Protein AF-Q0RUC2-F1 (afdb_monomer)

Sequence (113 aa):
MIDQMRLGEPERSRESLEELPFKFRYRYYCQVSTCSGHRHSIIDWEIGQAYRSWRARYGDEQVLGKIRQKWFKELASPKRDTYFMIGNAHQFPNSFMVLGVVWPPARPQLSLF

Nearest PDB structures (foldseek):
  9c57-assembly1_K  TM=2.953E-01  e=8.331E+00  Homo sapiens
  8glv-assembly1_JG  TM=2.235E-01  e=8.874E+00  Chlamydomonas reinhardtii

pLDDT: mean 88.62, std 13.95, range [44.25, 98.5]

Foldseek 3Di:
DDPPVDPPDDDDPDDDDDDQPDWDWDWDFDPDPPTPIDIATAPACVLSVQLVVVCVVPNPVCSVVVSCCPVPCPLVPPQWPKDFDKADDPVGRPHIHGHDMDTHGDDDPDDPD

Solvent-accessible surface area (backbone atoms only — not comparable to full-atom values): 7189 Å² total; per-residue (Å²): 132,84,65,82,90,62,83,84,71,77,94,65,85,75,74,78,78,80,78,73,96,69,85,54,64,54,73,51,71,66,94,53,91,85,56,90,57,48,78,30,42,53,71,38,62,64,63,59,52,45,47,59,57,37,27,78,73,59,34,79,89,41,26,63,57,52,50,45,44,46,64,47,59,52,45,60,20,92,67,25,53,57,44,73,42,72,44,58,43,91,95,38,72,90,47,62,29,31,58,44,74,46,55,50,71,50,66,81,79,73,73,95,114

Secondary structure (DSSP, 8-state):
---GGGSS------PPPPPPS---EEEE--S-TT---EEEEB--HHHHHHHHHHHHHH-HHHHHHHHHIIIIIITT-TTB--EEEEEEETTEEEEEEEEEEE-PBPPP-----

Mean predicted aligned error: 7.85 Å

Radius of gyration: 18.7 Å; Cα contacts (8 Å, |Δi|>4): 118; chains: 1; bounding box: 40×44×53 Å

Structure (mmCIF, N/CA/C/O backbone):
data_AF-Q0RUC2-F1
#
_entry.id   AF-Q0RUC2-F1
#
loop_
_atom_site.group_PDB
_atom_site.id
_atom_site.type_symbol
_atom_site.label_atom_id
_atom_site.label_alt_id
_atom_site.label_comp_id
_atom_site.label_asym_id
_atom_site.label_entity_id
_atom_site.label_seq_id
_atom_site.pdbx_PDB_ins_code
_atom_site.Cartn_x
_atom_site.Cartn_y
_atom_site.Cartn_z
_atom_site.occupancy
_atom_site.B_iso_or_equiv
_atom_site.auth_seq_id
_atom_site.auth_comp_id
_atom_site.auth_asym_id
_atom_site.auth_atom_id
_atom_site.pdbx_PDB_model_num
ATOM 1 N N . MET A 1 1 ? 7.315 36.094 11.048 1.00 44.25 1 MET A N 1
ATOM 2 C CA . MET A 1 1 ? 7.261 34.736 10.469 1.00 44.25 1 MET A CA 1
ATOM 3 C C . MET A 1 1 ? 5.801 34.329 10.506 1.00 44.25 1 MET A C 1
ATOM 5 O O . MET A 1 1 ? 5.260 34.215 11.595 1.00 44.25 1 MET A O 1
ATOM 9 N N . ILE A 1 2 ? 5.127 34.307 9.357 1.00 45.56 2 ILE A N 1
ATOM 10 C CA . ILE A 1 2 ? 3.706 33.948 9.292 1.00 45.56 2 ILE A CA 1
ATOM 11 C C . ILE A 1 2 ? 3.626 32.451 9.580 1.00 45.56 2 ILE A C 1
ATOM 13 O O . ILE A 1 2 ? 4.229 31.660 8.857 1.00 45.56 2 ILE A O 1
ATOM 17 N N . ASP A 1 3 ? 2.936 32.085 10.657 1.00 52.50 3 ASP A N 1
ATOM 18 C CA . ASP A 1 3 ? 2.592 30.698 10.941 1.00 52.50 3 ASP A CA 1
ATOM 19 C C . ASP A 1 3 ? 1.636 30.211 9.844 1.00 52.50 3 ASP A C 1
ATOM 21 O O . ASP A 1 3 ? 0.442 30.519 9.847 1.00 52.50 3 ASP A O 1
ATOM 25 N N . GLN A 1 4 ? 2.178 29.490 8.859 1.00 59.62 4 GLN A N 1
ATOM 26 C CA . GLN A 1 4 ? 1.390 28.927 7.763 1.00 59.62 4 GLN A CA 1
ATOM 27 C C . GLN A 1 4 ? 0.351 27.897 8.236 1.00 59.62 4 GLN A C 1
ATOM 29 O O . GLN A 1 4 ? -0.507 27.511 7.447 1.00 59.62 4 GLN A O 1
ATOM 34 N N . MET A 1 5 ? 0.365 27.472 9.506 1.00 57.56 5 MET A N 1
ATOM 35 C CA . MET A 1 5 ? -0.628 26.536 10.040 1.00 57.56 5 MET A CA 1
ATOM 36 C C . MET A 1 5 ? -1.952 27.206 10.443 1.00 57.56 5 MET A C 1
ATOM 38 O O . MET A 1 5 ? -2.866 26.504 10.879 1.00 57.56 5 MET A O 1
ATOM 42 N N . ARG A 1 6 ? -2.079 28.539 10.329 1.00 59.16 6 ARG A N 1
ATOM 43 C CA . ARG A 1 6 ? -3.233 29.307 10.840 1.00 59.16 6 ARG A CA 1
ATOM 44 C C . ARG A 1 6 ? -3.785 30.348 9.861 1.00 59.16 6 ARG A C 1
ATOM 46 O O . ARG A 1 6 ? -4.108 31.468 10.251 1.00 59.16 6 ARG A O 1
ATOM 53 N N . LEU A 1 7 ? -3.929 30.001 8.584 1.00 55.31 7 LEU A N 1
ATOM 54 C CA . LEU A 1 7 ? -4.642 30.855 7.626 1.00 55.31 7 LEU A CA 1
ATOM 55 C C . LEU A 1 7 ? -6.149 30.926 7.960 1.00 55.31 7 LE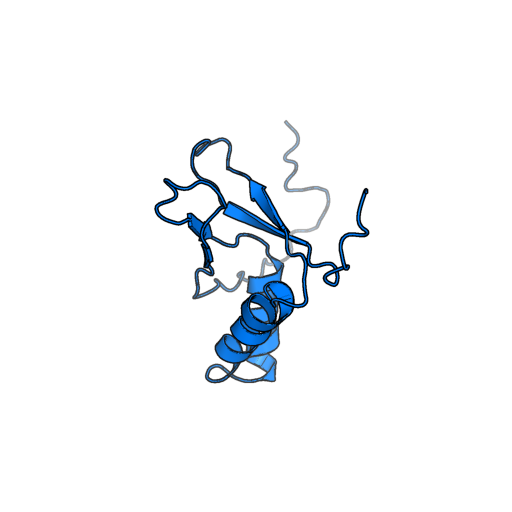U A C 1
ATOM 57 O O . LEU A 1 7 ? -6.953 30.177 7.425 1.00 55.31 7 LEU A O 1
ATOM 61 N N . GLY A 1 8 ? -6.519 31.855 8.847 1.00 60.31 8 GLY A N 1
ATOM 62 C CA . GLY A 1 8 ? -7.833 32.512 8.877 1.00 60.31 8 GLY A CA 1
ATOM 63 C C . GLY A 1 8 ? -9.036 31.748 9.439 1.00 60.31 8 GLY A C 1
ATOM 64 O O . GLY A 1 8 ? -10.137 32.294 9.394 1.00 60.31 8 GLY A O 1
ATOM 65 N N . GLU A 1 9 ? -8.885 30.536 9.972 1.00 62.53 9 GLU A N 1
ATOM 66 C CA . GLU A 1 9 ? -10.024 29.802 10.541 1.00 62.53 9 GLU A CA 1
ATOM 67 C C . GLU A 1 9 ? -10.230 30.108 12.038 1.00 62.53 9 GLU A C 1
ATOM 69 O O . GLU A 1 9 ? -9.257 30.118 12.799 1.00 62.53 9 GLU A O 1
ATOM 74 N N . PRO A 1 10 ? -11.479 30.345 12.494 1.00 65.88 10 PRO A N 1
ATOM 75 C CA . PRO A 1 10 ? -11.778 30.464 13.917 1.00 65.88 10 PRO A CA 1
ATOM 76 C C . PRO A 1 10 ? -11.429 29.162 14.649 1.00 65.88 10 PRO A C 1
ATOM 78 O O . PRO A 1 10 ? -11.475 28.077 14.068 1.00 65.88 10 PRO A O 1
ATOM 81 N N . GLU A 1 11 ? -11.095 29.273 15.934 1.00 63.06 11 GLU A N 1
ATOM 82 C CA . GLU A 1 11 ? -10.662 28.165 16.790 1.00 63.06 11 GLU A CA 1
ATOM 83 C C . GLU A 1 11 ? -11.797 27.130 16.957 1.00 63.06 11 GLU A C 1
ATOM 85 O O . GLU A 1 11 ? -12.618 27.204 17.867 1.00 63.06 11 GLU A O 1
ATOM 90 N N . ARG A 1 12 ? -11.904 26.170 16.029 1.00 64.19 12 ARG A N 1
ATOM 91 C CA . ARG A 1 12 ? -12.813 25.023 16.165 1.00 64.19 12 ARG A CA 1
ATOM 92 C C . ARG A 1 12 ? -12.213 24.049 17.171 1.00 64.19 12 ARG A C 1
ATOM 94 O O . ARG A 1 12 ? -11.017 23.761 17.103 1.00 64.19 12 ARG A O 1
ATOM 101 N N . SER A 1 13 ? -13.039 23.496 18.064 1.00 65.31 13 SER A N 1
ATOM 102 C CA . SER A 1 13 ? -12.641 22.354 18.890 1.00 65.31 13 SER A CA 1
ATOM 103 C C 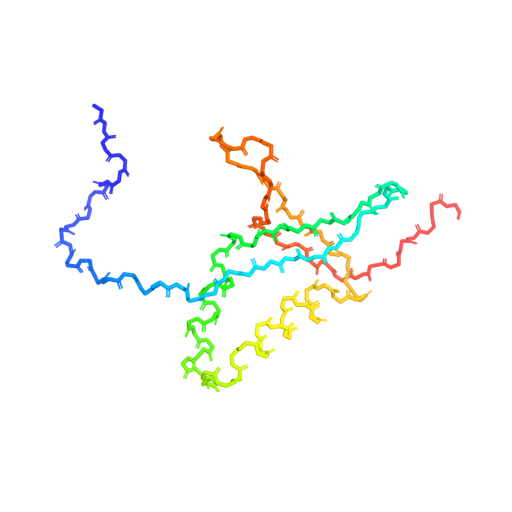. SER A 1 13 ? -12.171 21.240 17.956 1.00 65.31 13 SER A C 1
ATOM 105 O O . SER A 1 13 ? -12.972 20.665 17.218 1.00 65.31 13 SER A O 1
ATOM 107 N N . ARG A 1 14 ? -10.861 20.990 17.917 1.00 63.84 14 ARG A N 1
ATOM 108 C CA . ARG A 1 14 ? -10.283 19.952 17.063 1.00 63.84 14 ARG A CA 1
ATOM 109 C C . ARG A 1 14 ? -10.724 18.615 17.641 1.00 63.84 14 ARG A C 1
ATOM 111 O O . ARG A 1 14 ? -10.191 18.192 18.664 1.00 63.84 14 ARG A O 1
ATOM 118 N N . GLU A 1 15 ? -11.708 17.979 17.014 1.00 72.19 15 GLU A N 1
ATOM 119 C CA . GLU A 1 15 ? -11.992 16.569 17.272 1.00 72.19 15 GLU A CA 1
ATOM 120 C C . GLU A 1 15 ? -10.681 15.784 17.135 1.00 72.19 15 GLU A C 1
ATOM 122 O O . GLU A 1 15 ? -9.867 16.053 16.241 1.00 72.19 15 GLU A O 1
ATOM 127 N N . SER A 1 16 ? -10.428 14.866 18.068 1.00 76.75 16 SER A N 1
ATOM 128 C CA . SER A 1 16 ? -9.207 14.070 18.041 1.00 76.75 16 SER A CA 1
ATOM 129 C C . SER A 1 16 ? -9.182 13.226 16.769 1.00 76.75 16 SER A C 1
ATOM 131 O O . SER A 1 16 ? -10.134 12.522 16.434 1.00 76.75 16 SER A O 1
ATOM 133 N N . LEU A 1 17 ? -8.073 13.304 16.031 1.00 79.25 17 LEU A N 1
ATOM 134 C CA . LEU A 1 17 ? -7.874 12.446 14.872 1.00 79.25 17 LEU A CA 1
ATOM 135 C C . LEU A 1 17 ? -7.700 11.010 15.359 1.00 79.25 17 LEU A C 1
ATOM 137 O O . LEU A 1 17 ? -6.776 10.713 16.112 1.00 79.25 17 LEU A O 1
ATOM 141 N N . GLU A 1 18 ? -8.574 10.119 14.901 1.00 85.31 18 GLU A N 1
ATOM 142 C CA . GLU A 1 18 ? -8.459 8.695 15.193 1.00 85.31 18 GLU A CA 1
ATOM 143 C C . GLU A 1 18 ? -7.148 8.141 14.621 1.00 85.31 18 GLU A C 1
ATOM 145 O O . GLU A 1 18 ? -6.927 8.177 13.408 1.00 85.31 18 GLU A O 1
ATOM 150 N N . GLU A 1 19 ? -6.273 7.591 15.456 1.00 87.69 19 GLU A N 1
ATOM 151 C CA . GLU A 1 19 ? -5.065 6.935 14.962 1.00 87.69 19 GLU A CA 1
ATOM 152 C C . GLU A 1 19 ? -5.397 5.668 14.167 1.00 87.69 19 GLU A C 1
ATOM 154 O O . GLU A 1 19 ? -6.322 4.920 14.479 1.00 87.69 19 GLU A O 1
ATOM 159 N N . LEU A 1 20 ? -4.619 5.406 13.117 1.00 91.19 20 LEU A N 1
ATOM 160 C CA . LEU A 1 20 ? -4.747 4.173 12.354 1.00 91.19 20 LEU A CA 1
ATOM 161 C C . LEU A 1 20 ? -4.009 3.047 13.101 1.00 91.19 20 LEU A C 1
ATOM 163 O O . LEU A 1 20 ? -2.786 3.130 13.234 1.00 91.19 20 LEU A O 1
ATOM 167 N N . PRO A 1 21 ? -4.679 1.955 13.517 1.00 93.69 21 PRO A N 1
ATOM 168 C CA . PRO A 1 21 ? -4.037 0.891 14.297 1.00 93.69 21 PRO A CA 1
ATOM 169 C C . PRO A 1 21 ? -3.092 0.003 13.466 1.00 93.69 21 PRO A C 1
ATOM 171 O O . PRO A 1 21 ? -2.514 -0.956 13.976 1.00 93.69 21 PRO A O 1
ATOM 174 N N . PHE A 1 22 ? -2.911 0.306 12.176 1.00 94.44 22 PHE A N 1
ATOM 175 C CA . PHE A 1 22 ? -2.138 -0.498 11.237 1.00 94.44 22 PHE A CA 1
ATOM 176 C C . PHE A 1 22 ? -1.102 0.332 10.483 1.00 94.44 22 PHE A C 1
ATOM 178 O O . PHE A 1 22 ? -1.343 1.468 10.083 1.00 94.44 22 PHE A O 1
ATOM 185 N N . LYS A 1 23 ? 0.048 -0.293 10.206 1.00 95.31 23 LYS A N 1
ATOM 186 C CA . LYS A 1 23 ? 1.061 0.220 9.274 1.00 95.31 23 LYS A CA 1
ATOM 187 C C . LYS A 1 23 ? 1.077 -0.650 8.025 1.00 95.31 23 LYS A C 1
ATOM 189 O O . LYS A 1 23 ? 1.600 -1.766 8.052 1.00 95.31 23 LYS A O 1
ATOM 194 N N . PHE A 1 24 ? 0.535 -0.136 6.928 1.00 96.94 24 PHE A N 1
ATOM 195 C CA . PHE A 1 24 ? 0.504 -0.848 5.654 1.00 96.94 24 PHE A CA 1
ATOM 196 C C . PHE A 1 24 ? 1.844 -0.755 4.921 1.00 96.94 24 PHE A C 1
ATOM 198 O O . PHE A 1 24 ? 2.536 0.263 4.973 1.00 96.94 24 PHE A O 1
ATOM 205 N N . ARG A 1 25 ? 2.241 -1.849 4.264 1.00 97.31 25 ARG A N 1
ATOM 206 C CA . ARG A 1 25 ? 3.523 -1.962 3.560 1.00 97.31 25 ARG A CA 1
ATOM 207 C C . ARG A 1 25 ? 3.376 -2.812 2.308 1.00 97.31 25 ARG A C 1
ATOM 209 O O . ARG A 1 25 ? 2.719 -3.851 2.361 1.00 97.31 25 ARG A O 1
ATOM 216 N N . TYR A 1 26 ? 4.075 -2.434 1.244 1.00 97.00 26 TYR A N 1
ATOM 217 C CA . TYR A 1 26 ? 4.333 -3.334 0.123 1.00 97.00 26 TYR A CA 1
ATOM 218 C C . TYR A 1 26 ? 5.619 -4.126 0.354 1.00 97.00 26 TYR A C 1
ATOM 220 O O . TYR A 1 26 ? 6.570 -3.638 0.971 1.00 97.00 26 TYR A O 1
ATOM 228 N N . ARG A 1 27 ? 5.640 -5.357 -0.163 1.00 96.00 27 ARG A N 1
ATOM 229 C CA . ARG A 1 27 ? 6.845 -6.171 -0.331 1.00 96.00 27 ARG A CA 1
ATOM 230 C C . ARG A 1 27 ? 6.947 -6.573 -1.792 1.00 96.00 27 ARG A C 1
ATOM 232 O O . ARG A 1 27 ? 5.967 -7.072 -2.336 1.00 96.00 27 ARG A O 1
ATOM 239 N N . TYR A 1 28 ? 8.096 -6.332 -2.406 1.00 94.00 28 TYR A N 1
ATOM 240 C CA . TYR A 1 28 ? 8.3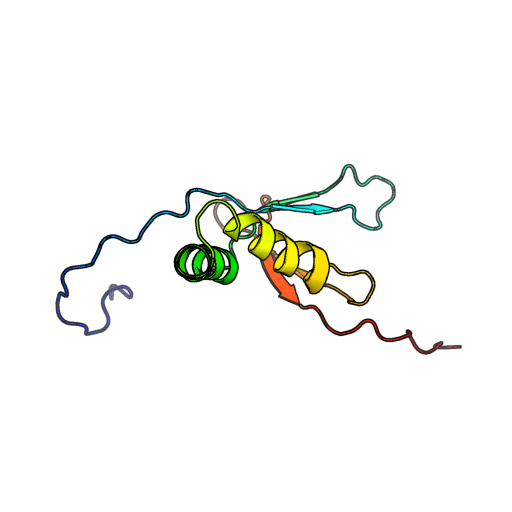21 -6.618 -3.822 1.00 94.00 28 TYR A CA 1
ATOM 241 C C . TYR A 1 28 ? 9.812 -6.792 -4.114 1.00 94.00 28 TYR A C 1
ATOM 243 O O . TYR A 1 28 ? 10.655 -6.384 -3.317 1.00 94.00 28 TYR A O 1
ATOM 251 N N . TYR A 1 29 ? 10.121 -7.374 -5.267 1.00 94.81 29 TYR A N 1
ATOM 252 C CA . TYR A 1 29 ? 11.470 -7.445 -5.823 1.00 94.81 29 TYR A CA 1
ATOM 253 C C . TYR A 1 29 ? 11.554 -6.501 -7.020 1.00 94.81 29 TYR A C 1
ATOM 255 O O . TYR A 1 29 ? 10.573 -6.348 -7.750 1.00 94.81 29 TYR A O 1
ATOM 263 N N . CYS A 1 30 ? 12.694 -5.840 -7.202 1.00 91.00 30 CYS A N 1
ATOM 264 C CA . CYS A 1 30 ? 12.976 -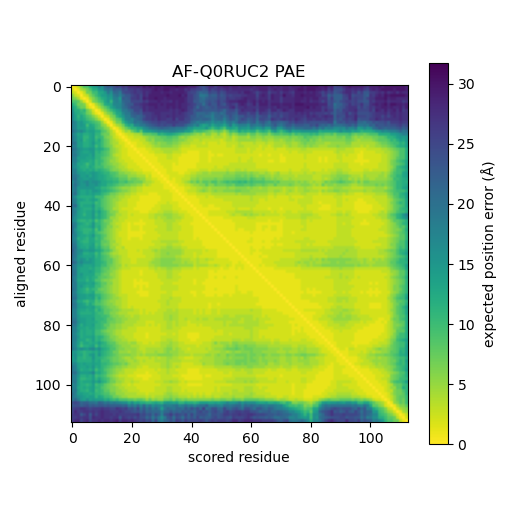5.112 -8.435 1.00 91.00 30 CYS A CA 1
ATOM 265 C C . CYS A 1 30 ? 13.704 -6.027 -9.432 1.00 91.00 30 CYS A C 1
ATOM 267 O O . CYS A 1 30 ? 14.052 -7.160 -9.109 1.00 91.00 30 CYS A O 1
ATOM 269 N N . GLN A 1 31 ? 13.930 -5.541 -10.651 1.00 91.62 31 GLN A N 1
ATOM 270 C CA . GLN A 1 31 ? 14.538 -6.332 -11.729 1.00 91.62 31 GLN A CA 1
ATOM 271 C C . GLN A 1 31 ? 16.053 -6.545 -11.568 1.00 91.62 31 GLN A C 1
ATOM 273 O O . GLN A 1 31 ? 16.659 -7.277 -12.346 1.00 91.62 31 GLN A O 1
ATOM 278 N N . VAL A 1 32 ? 16.684 -5.913 -10.575 1.00 95.12 32 VAL A N 1
ATOM 279 C CA . VAL A 1 32 ? 18.115 -6.086 -10.310 1.00 95.12 32 VAL A CA 1
ATOM 280 C C . VAL A 1 32 ? 18.354 -7.483 -9.736 1.00 95.12 32 VAL A C 1
ATOM 282 O O . VAL A 1 32 ? 17.758 -7.850 -8.726 1.00 95.12 32 VAL A O 1
ATOM 285 N N . SER A 1 33 ? 19.263 -8.248 -10.342 1.00 93.88 33 SER A N 1
ATOM 286 C CA . SER A 1 33 ? 19.555 -9.640 -9.957 1.00 93.88 33 SER A CA 1
ATOM 287 C C . SER A 1 33 ? 20.027 -9.806 -8.509 1.00 93.88 33 SER A C 1
ATOM 289 O O . SER A 1 33 ? 19.808 -10.850 -7.904 1.00 93.88 33 SER A O 1
ATOM 291 N N . THR A 1 34 ? 20.645 -8.775 -7.934 1.00 96.19 34 THR A N 1
ATOM 292 C CA . THR A 1 34 ? 21.123 -8.751 -6.544 1.00 96.19 34 THR A CA 1
ATOM 293 C C . THR A 1 34 ? 20.080 -8.232 -5.546 1.00 96.19 34 THR A C 1
ATOM 295 O O . THR A 1 34 ? 20.396 -8.028 -4.374 1.00 96.19 34 THR A O 1
ATOM 298 N N . CYS A 1 35 ? 18.834 -7.999 -5.974 1.00 95.94 35 CYS A N 1
ATOM 299 C CA . CYS A 1 35 ? 17.774 -7.496 -5.105 1.00 95.94 35 CYS A CA 1
ATOM 300 C C . CYS A 1 35 ? 17.433 -8.504 -3.993 1.00 95.94 35 CYS A C 1
ATOM 302 O O . CYS A 1 35 ? 16.903 -9.582 -4.249 1.00 95.94 35 CYS A O 1
ATOM 304 N N . SER A 1 36 ? 17.643 -8.111 -2.735 1.00 95.44 36 SER A N 1
ATOM 305 C CA . SER A 1 36 ? 17.216 -8.871 -1.549 1.00 95.44 36 SER A CA 1
ATOM 306 C C . SER A 1 36 ? 15.751 -8.621 -1.151 1.00 95.44 36 SER A C 1
ATOM 308 O O . SER A 1 36 ? 15.267 -9.156 -0.151 1.00 95.44 36 SER A O 1
ATOM 310 N N . GLY A 1 37 ? 15.027 -7.837 -1.953 1.00 96.50 37 GLY A N 1
ATOM 311 C CA . GLY A 1 37 ? 13.643 -7.437 -1.732 1.00 96.50 37 GLY A CA 1
ATOM 312 C C . GLY A 1 37 ? 13.506 -6.056 -1.087 1.00 96.50 37 GLY A C 1
ATOM 313 O O . GLY A 1 37 ? 14.367 -5.573 -0.356 1.00 96.50 37 GLY A O 1
ATOM 314 N N . HIS A 1 38 ? 12.369 -5.418 -1.346 1.00 95.31 38 HIS A N 1
ATOM 315 C CA . HIS A 1 38 ? 11.991 -4.116 -0.809 1.00 95.31 38 HIS A CA 1
ATOM 316 C C . HIS A 1 38 ? 10.840 -4.258 0.185 1.00 95.31 38 HIS A C 1
ATOM 318 O O . HIS A 1 38 ? 9.947 -5.093 0.019 1.00 95.31 38 HIS A O 1
ATOM 324 N N . ARG A 1 39 ? 10.833 -3.409 1.219 1.00 96.88 39 ARG A N 1
ATOM 325 C CA . ARG A 1 39 ? 9.740 -3.317 2.195 1.00 96.88 39 ARG A CA 1
ATOM 326 C C . ARG A 1 39 ? 9.462 -1.859 2.545 1.00 96.88 39 ARG A C 1
ATOM 328 O O . ARG A 1 39 ? 9.992 -1.340 3.524 1.00 96.88 39 ARG A O 1
ATOM 335 N N . HIS A 1 40 ? 8.582 -1.222 1.784 1.00 96.88 40 HIS A N 1
ATOM 336 C CA . HIS A 1 40 ? 8.257 0.194 1.957 1.00 96.88 40 HIS A CA 1
ATOM 337 C C . HIS A 1 40 ? 6.893 0.385 2.618 1.00 96.88 40 HIS A C 1
ATOM 339 O O . HIS A 1 40 ? 5.931 -0.317 2.300 1.00 96.88 40 HIS A O 1
ATOM 345 N N . SER A 1 41 ? 6.822 1.325 3.564 1.00 96.88 41 SER A N 1
ATOM 346 C CA . SER A 1 41 ? 5.554 1.778 4.149 1.00 96.88 41 SER A CA 1
ATOM 347 C C . SER A 1 41 ? 4.737 2.544 3.123 1.00 96.88 41 SER A C 1
ATOM 349 O O . SER A 1 41 ? 5.306 3.294 2.336 1.00 96.88 41 SER A O 1
ATOM 351 N N . ILE A 1 42 ? 3.420 2.375 3.164 1.00 97.31 42 ILE A N 1
ATOM 352 C CA . ILE A 1 42 ? 2.473 3.205 2.421 1.00 97.31 42 ILE A CA 1
ATOM 353 C C . ILE A 1 42 ? 2.109 4.375 3.333 1.00 97.31 42 ILE A C 1
ATOM 355 O O . ILE A 1 42 ? 1.569 4.148 4.415 1.00 97.31 42 ILE A O 1
ATOM 359 N N . ILE A 1 43 ? 2.470 5.590 2.926 1.00 95.56 43 ILE A N 1
ATOM 360 C CA . ILE A 1 43 ? 2.209 6.836 3.674 1.00 95.56 43 ILE A CA 1
ATOM 361 C C . ILE A 1 43 ? 1.151 7.698 2.967 1.00 95.56 43 ILE A C 1
ATOM 363 O O . ILE A 1 43 ? 0.710 8.712 3.496 1.00 95.56 43 ILE A O 1
ATOM 367 N N . ASP A 1 44 ? 0.686 7.243 1.806 1.00 94.38 44 ASP A N 1
ATOM 368 C CA . ASP A 1 44 ? -0.515 7.747 1.157 1.00 94.38 44 ASP A CA 1
ATOM 369 C C . ASP A 1 44 ? -1.718 7.704 2.120 1.00 94.38 44 ASP A C 1
ATOM 371 O O . ASP A 1 44 ? -2.023 6.665 2.717 1.00 94.38 44 ASP A O 1
ATOM 375 N N . TRP A 1 45 ? -2.391 8.842 2.290 1.00 94.38 45 TRP A N 1
ATOM 376 C CA . TRP A 1 45 ? -3.503 9.000 3.226 1.00 94.38 45 TRP A CA 1
ATOM 377 C C . TRP A 1 45 ? -4.724 8.158 2.828 1.00 94.38 45 TRP A C 1
ATOM 379 O O . TRP A 1 45 ? -5.525 7.782 3.694 1.00 94.38 45 TRP A O 1
ATOM 389 N N . GLU A 1 46 ? -4.857 7.822 1.542 1.00 96.25 46 GLU A N 1
ATOM 390 C CA . GLU A 1 46 ? -6.033 7.152 0.991 1.00 96.25 46 GLU A CA 1
ATOM 391 C C . GLU A 1 46 ? -6.285 5.783 1.629 1.00 96.25 46 GLU A C 1
ATOM 393 O O . GLU A 1 46 ? -7.431 5.439 1.914 1.00 96.25 46 GLU A O 1
ATOM 398 N N . ILE A 1 47 ? -5.238 5.003 1.926 1.00 96.69 47 ILE A N 1
ATOM 399 C CA . ILE A 1 47 ? -5.406 3.674 2.541 1.00 96.69 47 ILE A CA 1
ATOM 400 C C . ILE A 1 47 ? -5.894 3.766 3.990 1.00 96.69 47 ILE A C 1
ATOM 402 O O . ILE A 1 47 ? -6.709 2.952 4.431 1.00 96.69 47 ILE A O 1
ATOM 406 N N . GLY A 1 48 ? -5.424 4.776 4.727 1.00 95.62 48 GLY A N 1
ATOM 407 C CA . GLY A 1 48 ? -5.859 5.031 6.095 1.00 95.62 48 GLY A CA 1
ATOM 408 C C . GLY A 1 48 ? -7.318 5.462 6.130 1.00 95.62 48 GLY A C 1
ATOM 409 O O . GLY A 1 48 ? -8.099 4.941 6.929 1.00 95.62 48 GLY A O 1
ATOM 410 N N . GLN A 1 49 ? -7.715 6.351 5.216 1.00 95.81 49 GLN A N 1
ATOM 411 C CA . GLN A 1 49 ? -9.104 6.786 5.159 1.00 95.81 49 GLN A CA 1
ATOM 412 C C . GLN A 1 49 ? -10.047 5.721 4.578 1.00 95.81 49 GLN A C 1
ATOM 414 O O . GLN A 1 49 ? -11.191 5.573 5.022 1.00 95.81 49 GLN A O 1
ATOM 419 N N . ALA A 1 50 ? -9.566 4.900 3.644 1.00 97.12 50 ALA A N 1
ATOM 420 C CA . ALA A 1 50 ? -10.283 3.712 3.206 1.00 97.12 50 ALA A CA 1
ATOM 421 C C . ALA A 1 50 ? -10.517 2.757 4.378 1.00 97.12 50 ALA A C 1
ATOM 423 O O . ALA A 1 50 ? -11.639 2.306 4.554 1.00 97.12 50 ALA A O 1
ATOM 424 N N . TYR A 1 51 ? -9.520 2.506 5.236 1.00 97.25 51 TYR A N 1
ATOM 425 C CA . TYR A 1 51 ? -9.713 1.666 6.420 1.00 97.25 51 TYR A CA 1
ATOM 426 C C . TYR A 1 51 ? -10.819 2.210 7.333 1.00 97.25 51 TYR A C 1
ATOM 428 O O . TYR A 1 51 ? -11.742 1.468 7.654 1.00 97.25 51 TYR A O 1
ATOM 436 N N . ARG A 1 52 ? -10.782 3.495 7.709 1.00 95.12 52 ARG A N 1
ATOM 437 C CA . ARG A 1 52 ? -11.790 4.078 8.617 1.00 95.12 52 ARG A CA 1
ATOM 438 C C . ARG A 1 52 ? -13.202 3.997 8.028 1.00 95.12 52 ARG A C 1
ATOM 440 O O . ARG A 1 52 ? -14.124 3.525 8.693 1.00 95.12 52 ARG A O 1
ATOM 447 N N . SER A 1 53 ? -13.362 4.391 6.762 1.00 96.12 53 SER A N 1
ATOM 448 C CA . SER A 1 53 ? -14.664 4.362 6.076 1.00 96.12 53 SER A CA 1
ATOM 449 C C . SER A 1 53 ? -15.178 2.938 5.836 1.00 96.12 53 SER A C 1
ATOM 451 O O . SER A 1 53 ? -16.362 2.652 6.013 1.00 96.12 53 SER A O 1
ATOM 453 N N . TRP A 1 54 ? -14.301 2.011 5.455 1.00 98.06 54 TRP A N 1
ATOM 454 C CA . TRP A 1 54 ? -14.671 0.627 5.164 1.00 98.06 54 TRP A CA 1
ATOM 455 C C . TRP A 1 54 ? -14.877 -0.194 6.429 1.00 98.06 54 TRP A C 1
ATOM 457 O O . TRP A 1 54 ? -15.701 -1.102 6.407 1.00 98.06 54 TRP A O 1
ATOM 467 N N . ARG A 1 55 ? -14.212 0.142 7.538 1.00 97.12 55 ARG A N 1
ATOM 468 C CA . ARG A 1 55 ? -14.495 -0.442 8.852 1.00 97.12 55 ARG A CA 1
ATOM 469 C C . ARG A 1 55 ? -15.937 -0.169 9.258 1.00 97.12 55 ARG A C 1
ATOM 471 O O . ARG A 1 55 ? -16.651 -1.106 9.588 1.00 97.12 55 ARG A O 1
ATOM 478 N N . ALA A 1 56 ? -16.393 1.079 9.139 1.00 94.94 56 ALA A N 1
ATOM 479 C CA . ALA A 1 56 ? -17.783 1.436 9.425 1.00 94.94 56 ALA A CA 1
ATOM 480 C C . ALA A 1 56 ? -18.789 0.694 8.521 1.00 94.94 56 ALA A C 1
ATOM 482 O O . ALA A 1 56 ? -19.904 0.406 8.941 1.00 94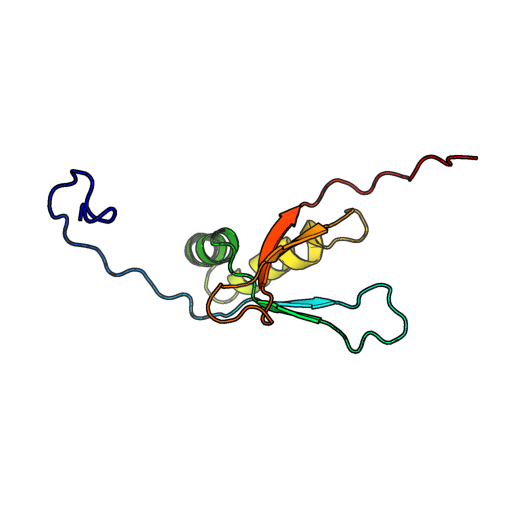.94 56 ALA A O 1
ATOM 483 N N . ARG A 1 57 ? -18.394 0.362 7.282 1.00 97.50 57 ARG A N 1
ATOM 484 C CA . ARG A 1 57 ? -19.259 -0.307 6.298 1.00 97.50 57 ARG A CA 1
ATOM 485 C C . ARG A 1 57 ? -19.271 -1.837 6.388 1.00 97.50 57 ARG A C 1
ATOM 487 O O . ARG A 1 57 ? -20.307 -2.439 6.134 1.00 97.50 57 ARG A O 1
ATOM 494 N N . TYR A 1 58 ? -18.126 -2.466 6.642 1.00 97.44 58 TYR A N 1
ATOM 495 C CA . TYR A 1 58 ? -17.952 -3.923 6.551 1.00 97.44 58 TYR A CA 1
ATOM 496 C C . TYR A 1 58 ? -17.632 -4.587 7.899 1.00 97.44 58 TYR A C 1
ATOM 498 O O . TYR A 1 58 ? -17.643 -5.813 7.975 1.00 97.44 58 TYR A O 1
ATOM 506 N N . GLY A 1 59 ? -17.347 -3.804 8.941 1.00 97.25 59 GLY A N 1
ATOM 507 C CA . GLY A 1 59 ? -16.929 -4.292 10.253 1.00 97.25 59 GLY A CA 1
ATOM 508 C C . GLY A 1 59 ? -15.439 -4.636 10.340 1.00 97.25 59 GLY A C 1
ATOM 509 O O . GLY A 1 59 ? -14.733 -4.768 9.332 1.00 97.25 59 GLY A O 1
ATOM 510 N N . ASP A 1 60 ? -14.970 -4.794 11.577 1.00 95.31 60 ASP A N 1
ATOM 511 C CA . ASP A 1 60 ? -13.559 -5.026 11.915 1.00 95.31 60 ASP A CA 1
ATOM 512 C C . ASP A 1 60 ? -13.002 -6.324 11.319 1.00 95.31 60 ASP A C 1
ATOM 514 O O . ASP A 1 60 ? -11.857 -6.367 10.866 1.00 95.31 60 ASP A O 1
ATOM 518 N N . GLU A 1 61 ? -13.822 -7.372 11.241 1.00 95.69 61 GLU A N 1
ATOM 519 C CA . GLU A 1 61 ? -13.392 -8.679 10.735 1.00 95.69 61 GLU A CA 1
ATOM 520 C C . GLU A 1 61 ? -13.099 -8.665 9.227 1.00 95.69 61 GLU A C 1
ATOM 522 O O . GLU A 1 61 ? -12.230 -9.391 8.741 1.00 95.69 61 GLU A O 1
ATOM 527 N N . GLN A 1 62 ? -13.799 -7.821 8.460 1.00 97.88 62 GLN A N 1
ATOM 528 C CA . GLN A 1 62 ? -13.746 -7.847 6.995 1.00 97.88 62 GLN A CA 1
ATOM 529 C C . GLN A 1 62 ? -12.903 -6.721 6.392 1.00 97.88 62 GLN A C 1
ATOM 531 O O . GLN A 1 62 ? -12.415 -6.858 5.262 1.00 97.88 62 GLN A O 1
ATOM 536 N N . VAL A 1 63 ? -12.708 -5.609 7.110 1.00 98.06 63 VAL A N 1
ATOM 537 C CA . VAL A 1 63 ? -12.078 -4.397 6.562 1.00 98.06 63 VAL A CA 1
ATOM 538 C C . VAL A 1 63 ? -10.672 -4.656 6.015 1.00 98.06 63 VAL A C 1
ATOM 540 O O . VAL A 1 63 ? -10.356 -4.232 4.901 1.00 98.06 63 VAL A O 1
ATOM 543 N N . LEU A 1 64 ? -9.841 -5.428 6.721 1.00 97.94 64 LEU A N 1
ATOM 544 C CA . LEU A 1 64 ? -8.487 -5.751 6.259 1.00 97.94 64 LEU A CA 1
ATOM 545 C C . LEU A 1 64 ? -8.501 -6.606 4.987 1.00 97.94 64 LEU A C 1
ATOM 547 O O . LEU A 1 64 ? -7.652 -6.433 4.108 1.00 97.94 64 LEU A O 1
ATOM 551 N N . GLY A 1 65 ? -9.497 -7.483 4.846 1.00 98.31 65 GLY A N 1
ATOM 552 C CA . GLY A 1 65 ? -9.731 -8.245 3.623 1.00 98.31 65 GLY A CA 1
ATOM 553 C C . GLY A 1 65 ? -10.052 -7.337 2.435 1.00 98.31 65 GLY A C 1
ATOM 554 O O . GLY A 1 65 ? -9.500 -7.536 1.351 1.00 98.31 65 GLY A O 1
ATOM 555 N N . LYS A 1 66 ? -10.873 -6.299 2.642 1.00 98.50 66 LYS A N 1
ATOM 556 C CA . LYS A 1 66 ? -11.211 -5.299 1.613 1.00 98.50 66 LYS A CA 1
ATOM 557 C C . LYS A 1 66 ? -10.015 -4.432 1.231 1.00 98.50 66 LYS A C 1
ATOM 559 O O . LYS A 1 66 ? -9.761 -4.244 0.042 1.00 98.50 66 LYS A O 1
ATOM 564 N N . ILE A 1 67 ? -9.225 -3.991 2.209 1.00 98.19 67 ILE A N 1
ATOM 565 C CA . ILE A 1 67 ? -7.969 -3.271 1.955 1.00 98.19 67 ILE A CA 1
ATOM 566 C C . ILE A 1 67 ? -7.015 -4.138 1.127 1.00 98.19 67 ILE A C 1
ATOM 568 O O . ILE A 1 67 ? -6.529 -3.700 0.085 1.00 98.19 67 ILE A O 1
ATOM 572 N N . ARG A 1 68 ? -6.806 -5.404 1.513 1.00 97.56 68 ARG A N 1
ATOM 573 C CA . ARG A 1 68 ? -5.974 -6.340 0.740 1.00 97.56 68 ARG A CA 1
ATOM 574 C C . ARG A 1 68 ? -6.536 -6.580 -0.663 1.00 97.56 68 ARG A C 1
ATOM 576 O O . ARG A 1 68 ? -5.770 -6.671 -1.619 1.00 97.56 68 ARG A O 1
ATOM 583 N N . GLN A 1 69 ? -7.854 -6.689 -0.810 1.00 98.44 69 GLN A N 1
ATOM 584 C CA . GLN A 1 69 ? -8.493 -6.849 -2.115 1.00 98.44 69 GLN A CA 1
ATOM 585 C C . GLN A 1 69 ? -8.169 -5.669 -3.036 1.00 98.44 69 GLN A C 1
ATOM 587 O O . GLN A 1 69 ? -7.745 -5.899 -4.165 1.00 98.44 69 GLN A O 1
ATOM 592 N N . LYS A 1 70 ? -8.295 -4.431 -2.553 1.00 98.00 70 LYS A N 1
ATOM 593 C CA . LYS A 1 70 ? -7.986 -3.249 -3.358 1.00 98.00 70 LYS A CA 1
ATOM 594 C C . LYS A 1 70 ? -6.482 -3.116 -3.607 1.00 98.00 70 LYS A C 1
ATOM 596 O O . LYS A 1 70 ? -6.043 -3.280 -4.739 1.00 98.00 70 LYS A O 1
ATOM 601 N N . TRP A 1 71 ? -5.678 -2.893 -2.567 1.00 97.31 71 TRP A N 1
ATOM 602 C CA . TRP A 1 71 ? -4.258 -2.539 -2.718 1.00 97.31 71 TRP A CA 1
ATOM 603 C C . TRP A 1 71 ? -3.384 -3.677 -3.250 1.00 97.31 71 TRP A C 1
ATOM 605 O O . TRP A 1 71 ? -2.432 -3.423 -3.977 1.00 97.31 71 TRP A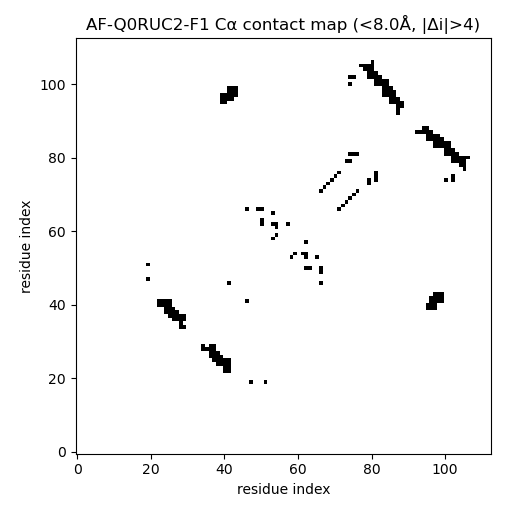 O 1
ATOM 615 N N . PHE A 1 72 ? -3.693 -4.938 -2.942 1.00 95.44 72 PHE A N 1
ATOM 616 C CA . PHE A 1 72 ? -2.880 -6.056 -3.428 1.00 95.44 72 PHE A CA 1
ATOM 617 C C . PHE A 1 72 ? -3.485 -6.729 -4.660 1.00 95.44 72 PHE A C 1
ATOM 619 O O . PHE A 1 72 ? -2.811 -6.860 -5.675 1.00 95.44 72 PHE A O 1
ATOM 626 N N . LYS A 1 73 ? -4.752 -7.158 -4.601 1.00 97.38 73 LYS A N 1
ATOM 627 C CA . LYS A 1 73 ? -5.325 -7.960 -5.698 1.00 97.38 73 LYS A CA 1
ATOM 628 C C . LYS A 1 73 ? -5.702 -7.128 -6.924 1.00 97.38 73 LYS A C 1
ATOM 630 O O . LYS A 1 73 ? -5.647 -7.658 -8.030 1.00 97.38 73 LYS A O 1
ATOM 635 N N . GLU A 1 74 ? -6.113 -5.874 -6.739 1.00 97.38 74 GLU A N 1
ATOM 636 C CA . GLU A 1 74 ? -6.550 -5.005 -7.835 1.00 97.38 74 GLU A CA 1
ATOM 637 C C . GLU A 1 74 ? -5.433 -4.069 -8.302 1.00 97.38 74 GLU A C 1
ATOM 639 O O . GLU A 1 74 ? -5.077 -4.105 -9.479 1.00 97.38 74 GLU A O 1
ATOM 644 N N . LEU A 1 75 ? -4.870 -3.261 -7.393 1.00 96.50 75 LEU A N 1
ATOM 645 C CA . LEU A 1 75 ? -3.863 -2.261 -7.754 1.00 96.50 75 LEU A CA 1
ATOM 646 C C . LEU A 1 75 ? -2.557 -2.902 -8.214 1.00 96.50 75 LEU A C 1
ATOM 648 O O . LEU A 1 75 ? -1.964 -2.395 -9.149 1.00 96.50 75 LEU A O 1
ATOM 652 N N . ALA A 1 76 ? -2.126 -4.011 -7.608 1.00 93.31 76 ALA A N 1
ATOM 653 C CA . ALA A 1 76 ? -0.922 -4.756 -7.995 1.00 93.31 76 ALA A CA 1
ATOM 654 C C . ALA A 1 76 ? -1.252 -6.046 -8.775 1.00 93.31 76 ALA A C 1
ATOM 656 O O . ALA A 1 76 ? -0.512 -7.029 -8.731 1.00 93.31 76 ALA A O 1
ATOM 657 N N . SER A 1 77 ? -2.400 -6.070 -9.460 1.00 95.00 77 SER A N 1
ATOM 658 C CA . SER A 1 77 ? -2.803 -7.204 -10.294 1.00 95.00 77 SER A CA 1
ATOM 659 C C . SER A 1 77 ? -1.842 -7.399 -11.475 1.00 95.00 77 SER A C 1
ATOM 661 O O . SER A 1 77 ? -1.448 -6.405 -12.077 1.00 95.00 77 SER A O 1
ATOM 663 N N . PRO A 1 78 ? -1.596 -8.638 -11.944 1.00 92.44 78 PRO A N 1
ATOM 664 C CA . PRO A 1 78 ? -0.887 -8.886 -13.207 1.00 92.44 78 PRO A CA 1
ATOM 665 C C . PRO A 1 78 ? -1.556 -8.263 -14.445 1.00 92.44 78 PRO A C 1
ATOM 667 O O . PRO A 1 78 ? -0.950 -8.180 -15.506 1.00 92.44 78 PRO A O 1
ATOM 670 N N . LYS A 1 79 ? -2.825 -7.844 -14.332 1.00 93.50 79 LYS A N 1
ATOM 671 C CA . LYS A 1 79 ? -3.564 -7.124 -15.384 1.00 93.50 79 LYS A CA 1
ATOM 672 C C . LYS A 1 79 ? -3.324 -5.608 -15.367 1.00 93.50 79 LYS A C 1
ATOM 674 O O . LYS A 1 79 ? -3.968 -4.882 -16.126 1.00 93.50 79 LYS A O 1
ATOM 679 N N . ARG A 1 80 ? -2.477 -5.114 -14.465 1.00 94.62 80 ARG A N 1
ATOM 680 C CA . ARG A 1 80 ? -2.098 -3.708 -14.332 1.00 94.62 80 ARG A CA 1
ATOM 681 C C . ARG A 1 80 ? -0.607 -3.569 -14.583 1.00 94.62 80 ARG A C 1
ATOM 683 O O . ARG A 1 80 ? 0.164 -4.456 -14.233 1.00 94.62 80 ARG A O 1
ATOM 690 N N . ASP A 1 81 ? -0.232 -2.443 -15.164 1.00 93.50 81 ASP A N 1
ATOM 691 C CA . ASP A 1 81 ? 1.162 -2.026 -15.238 1.00 93.50 81 ASP A CA 1
ATOM 692 C C . ASP A 1 81 ? 1.411 -1.024 -14.108 1.00 93.50 81 ASP A C 1
ATOM 694 O O . ASP A 1 81 ? 1.189 0.175 -14.251 1.00 93.50 81 ASP A O 1
ATOM 698 N N . THR A 1 82 ? 1.686 -1.550 -12.916 1.00 94.31 82 THR A N 1
ATOM 699 C CA . THR A 1 82 ? 1.620 -0.779 -11.671 1.00 94.31 82 THR A CA 1
ATOM 700 C C . THR A 1 82 ? 2.957 -0.156 -11.314 1.00 94.31 82 THR A C 1
ATOM 702 O O . THR A 1 82 ? 3.954 -0.850 -11.133 1.00 94.31 82 THR A O 1
ATOM 705 N N . TYR A 1 83 ? 2.938 1.152 -11.089 1.00 94.56 83 TYR A N 1
ATOM 706 C CA . TYR A 1 83 ? 4.084 1.950 -10.684 1.00 94.56 83 TYR A CA 1
ATOM 707 C C . TYR A 1 83 ? 3.884 2.459 -9.257 1.00 94.56 83 TYR A C 1
ATOM 709 O O . TYR A 1 83 ? 2.829 2.997 -8.910 1.00 94.56 83 TYR A O 1
ATOM 717 N N . PHE A 1 84 ? 4.910 2.319 -8.418 1.00 95.62 84 PHE A N 1
ATOM 718 C CA . PHE A 1 84 ? 4.936 2.949 -7.101 1.00 95.62 84 PHE A CA 1
ATOM 719 C C . PHE A 1 84 ? 5.635 4.300 -7.186 1.00 95.62 84 PHE A C 1
ATOM 721 O O . PHE A 1 84 ? 6.782 4.387 -7.621 1.00 95.62 84 PHE A O 1
ATOM 728 N N . MET A 1 85 ? 4.958 5.348 -6.724 1.00 96.19 85 MET A N 1
ATOM 729 C CA . MET A 1 85 ? 5.578 6.646 -6.489 1.00 96.19 85 MET A CA 1
ATOM 730 C C . MET A 1 85 ? 6.322 6.562 -5.161 1.00 96.19 85 MET A C 1
ATOM 732 O O . MET A 1 85 ? 5.708 6.446 -4.097 1.00 96.19 85 MET A O 1
ATOM 736 N N . ILE A 1 86 ? 7.648 6.555 -5.231 1.00 95.69 86 ILE A N 1
ATOM 737 C CA . ILE A 1 86 ? 8.524 6.401 -4.074 1.00 95.69 86 ILE A CA 1
ATOM 738 C C . ILE A 1 86 ? 9.145 7.754 -3.731 1.00 95.69 86 ILE A C 1
ATOM 740 O O . ILE A 1 86 ? 9.657 8.442 -4.609 1.00 95.69 86 ILE A O 1
ATOM 744 N N . GLY A 1 87 ? 9.138 8.114 -2.451 1.00 95.50 87 GLY A N 1
ATOM 745 C CA . GLY A 1 87 ? 9.842 9.289 -1.942 1.00 95.50 87 GLY A CA 1
ATOM 746 C C . GLY A 1 87 ? 10.499 9.014 -0.597 1.00 95.50 87 GLY A C 1
ATOM 747 O O . GLY A 1 87 ? 10.315 7.947 -0.011 1.00 95.50 87 GLY A O 1
ATOM 748 N N . ASN A 1 88 ? 11.284 9.969 -0.121 1.00 95.88 88 ASN A N 1
ATOM 749 C CA . ASN A 1 88 ? 11.937 9.943 1.183 1.00 95.88 88 ASN A CA 1
ATOM 750 C C . ASN A 1 88 ? 11.528 11.180 1.997 1.00 95.88 88 ASN A C 1
ATOM 752 O O . ASN A 1 88 ? 10.781 12.039 1.530 1.00 95.88 88 ASN A O 1
ATOM 756 N N . ALA A 1 89 ? 12.002 11.257 3.236 1.00 92.62 89 ALA A N 1
ATOM 757 C CA . ALA A 1 89 ? 11.871 12.454 4.056 1.00 92.62 89 ALA A CA 1
ATOM 758 C C . ALA A 1 89 ? 13.234 13.140 4.172 1.00 92.62 89 ALA A C 1
ATOM 760 O O . ALA A 1 89 ? 14.247 12.454 4.282 1.00 92.62 89 ALA A O 1
ATOM 761 N N . HIS A 1 90 ? 13.264 14.475 4.238 1.00 94.38 90 HIS A N 1
ATOM 762 C CA . HIS A 1 90 ? 14.509 15.243 4.398 1.00 94.38 90 HIS A CA 1
ATOM 763 C C . HIS A 1 90 ? 15.362 14.752 5.584 1.00 94.38 90 HIS A C 1
ATOM 765 O O . HIS A 1 90 ? 16.574 14.619 5.468 1.00 94.38 90 HIS A O 1
ATOM 771 N N . GLN A 1 91 ? 14.723 14.422 6.712 1.00 95.69 91 GLN A N 1
ATOM 772 C CA . GLN A 1 91 ? 15.402 13.890 7.901 1.00 95.69 91 GLN A CA 1
ATOM 773 C C . GLN A 1 91 ? 15.918 12.450 7.727 1.00 95.69 91 GLN A C 1
ATOM 775 O O . GLN A 1 91 ? 16.800 12.022 8.465 1.00 95.69 91 GLN A O 1
ATOM 780 N N . PHE A 1 92 ? 15.380 11.695 6.765 1.00 94.62 92 PHE A N 1
ATOM 781 C CA . PHE A 1 92 ? 15.714 10.293 6.510 1.00 94.62 92 PHE A CA 1
ATOM 782 C C . PHE A 1 92 ? 15.924 10.054 5.005 1.00 94.62 92 PHE A C 1
ATOM 784 O O . PHE A 1 92 ? 15.155 9.311 4.387 1.00 94.62 92 PHE A O 1
ATOM 791 N N . PRO A 1 93 ? 16.958 10.656 4.391 1.00 93.81 93 PRO A N 1
ATOM 792 C CA . PRO A 1 93 ? 17.116 10.676 2.934 1.00 93.81 93 PRO A CA 1
ATOM 793 C C . PRO A 1 93 ? 17.338 9.284 2.324 1.00 93.81 93 PRO A C 1
ATOM 795 O O . PRO A 1 93 ? 17.015 9.056 1.162 1.00 93.81 93 PRO A O 1
ATOM 798 N N . ASN A 1 94 ? 17.826 8.325 3.113 1.00 94.56 94 ASN A N 1
ATOM 799 C CA . ASN A 1 94 ? 18.043 6.943 2.675 1.00 94.56 94 ASN A CA 1
ATOM 800 C C . ASN A 1 94 ? 16.858 6.011 2.991 1.00 94.56 94 ASN A C 1
ATOM 802 O O . ASN A 1 94 ? 16.940 4.808 2.752 1.00 94.56 94 ASN A O 1
ATOM 806 N N . SER A 1 95 ? 15.771 6.540 3.562 1.00 93.88 95 SER A N 1
ATOM 807 C CA . SER A 1 95 ? 14.572 5.776 3.908 1.00 93.88 95 SER A CA 1
ATOM 808 C C . SER A 1 95 ? 13.436 6.136 2.967 1.00 93.88 95 SER A C 1
ATOM 810 O O . SER A 1 95 ? 12.940 7.263 2.965 1.00 93.88 95 SER A O 1
ATOM 812 N N . PHE A 1 96 ? 13.014 5.155 2.179 1.00 95.62 96 PHE A N 1
ATOM 813 C CA . PHE A 1 96 ? 12.005 5.342 1.153 1.00 95.62 96 PHE A CA 1
ATOM 814 C C . PHE A 1 96 ? 10.645 4.774 1.564 1.00 95.62 96 PHE A C 1
ATOM 816 O O . PHE A 1 96 ? 10.525 3.763 2.265 1.00 95.62 96 PHE A O 1
ATOM 823 N N . MET A 1 97 ? 9.598 5.442 1.100 1.00 97.44 97 MET A N 1
ATOM 824 C CA . MET A 1 97 ? 8.203 5.128 1.363 1.00 97.44 97 MET A CA 1
ATOM 825 C C . MET A 1 97 ? 7.371 5.292 0.095 1.00 97.44 97 MET A C 1
ATOM 827 O O . MET A 1 97 ? 7.707 6.067 -0.797 1.00 97.44 97 MET A O 1
ATOM 831 N N . VAL A 1 98 ? 6.283 4.532 0.020 1.00 97.56 98 VAL A N 1
ATOM 832 C CA . VAL A 1 98 ? 5.297 4.625 -1.054 1.00 97.56 98 VAL A CA 1
ATOM 833 C C . VAL A 1 98 ? 4.382 5.798 -0.735 1.00 97.56 98 VAL A C 1
ATOM 835 O O . VAL A 1 98 ? 3.665 5.778 0.269 1.00 97.56 98 VAL A O 1
ATOM 838 N N . LEU A 1 99 ? 4.439 6.813 -1.589 1.00 97.06 99 LEU A N 1
ATOM 839 C CA . LEU A 1 99 ? 3.628 8.026 -1.508 1.00 97.06 99 LEU A CA 1
ATOM 840 C C . LEU A 1 99 ? 2.347 7.925 -2.336 1.00 97.06 99 LEU A C 1
ATOM 842 O O . LEU A 1 99 ? 1.415 8.680 -2.102 1.00 97.06 99 LEU A O 1
ATOM 846 N N . GLY A 1 100 ? 2.314 6.993 -3.287 1.00 96.31 100 GLY A N 1
ATOM 847 C CA . GLY A 1 100 ? 1.166 6.751 -4.143 1.00 96.31 100 GLY A CA 1
ATOM 848 C C . GLY A 1 100 ? 1.392 5.555 -5.058 1.00 96.31 100 GLY A C 1
ATOM 849 O O . GLY A 1 100 ? 2.503 5.021 -5.176 1.00 96.31 100 GLY A O 1
ATOM 850 N N . VAL A 1 101 ? 0.319 5.126 -5.708 1.00 96.81 101 VAL A N 1
ATOM 851 C CA . VAL A 1 101 ? 0.330 4.036 -6.684 1.00 96.81 101 VAL A CA 1
ATOM 852 C C . VAL A 1 101 ? -0.320 4.547 -7.961 1.00 96.81 101 VAL A C 1
ATOM 854 O O . VAL A 1 101 ? -1.359 5.191 -7.910 1.00 96.81 101 VAL A O 1
ATOM 857 N N . VAL A 1 102 ? 0.263 4.239 -9.112 1.00 95.94 102 VAL A N 1
ATOM 858 C CA . VAL A 1 102 ? -0.332 4.483 -10.429 1.00 95.94 102 VAL A CA 1
ATOM 859 C C . VAL A 1 102 ? -0.535 3.127 -11.086 1.00 95.94 102 VAL A C 1
ATOM 861 O O . VAL A 1 102 ? 0.412 2.358 -11.197 1.00 95.94 102 VAL A 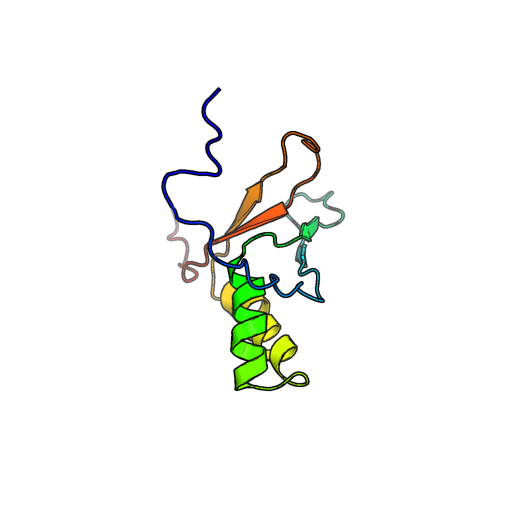O 1
ATOM 864 N N . TRP A 1 103 ? -1.769 2.798 -11.473 1.00 95.88 103 TRP A N 1
ATOM 865 C CA . TRP A 1 103 ? -2.139 1.442 -11.911 1.00 95.88 103 TRP A CA 1
ATOM 866 C C . TRP A 1 103 ? -2.907 1.425 -13.250 1.00 95.88 103 TRP A C 1
ATOM 868 O O . TRP A 1 103 ? -4.065 0.989 -13.321 1.00 95.88 103 TRP A O 1
ATOM 878 N N . PRO A 1 104 ? -2.319 1.902 -14.361 1.00 95.50 104 PRO A N 1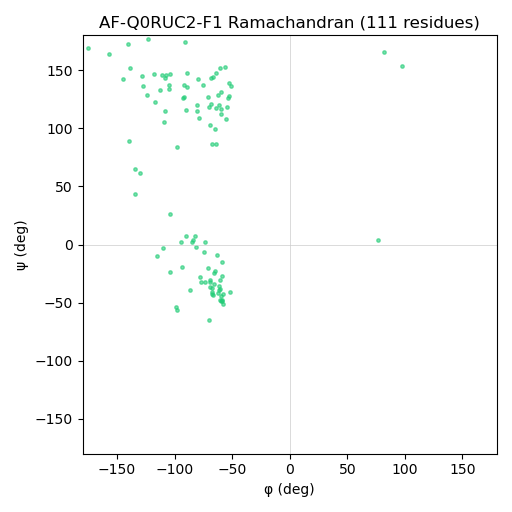
ATOM 879 C CA . PRO A 1 104 ? -2.941 1.767 -15.670 1.00 95.50 104 PRO A CA 1
ATOM 880 C C . PRO A 1 104 ? -3.244 0.291 -15.994 1.00 95.50 104 PRO A C 1
ATOM 882 O O . PRO A 1 104 ? -2.595 -0.623 -15.476 1.00 95.50 104 PRO A O 1
ATOM 885 N N . PRO A 1 105 ? -4.256 0.016 -16.837 1.00 93.38 105 PRO A N 1
ATOM 886 C CA . PRO A 1 105 ? -4.416 -1.309 -17.427 1.00 93.38 105 PRO A CA 1
ATOM 887 C C . PRO A 1 105 ? -3.110 -1.744 -18.097 1.00 93.38 105 PRO A C 1
ATO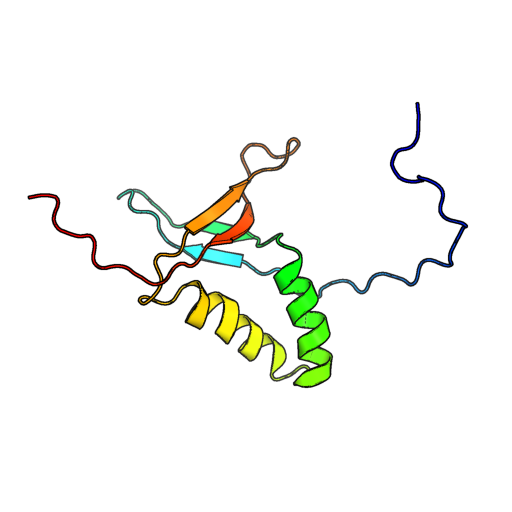M 889 O O . PRO A 1 105 ? -2.481 -0.931 -18.775 1.00 93.38 105 PRO A O 1
ATOM 892 N N . ALA A 1 106 ? -2.732 -3.013 -17.936 1.00 89.50 106 ALA A N 1
ATOM 893 C CA . ALA A 1 106 ? -1.606 -3.572 -18.667 1.00 89.50 106 ALA A CA 1
ATOM 894 C C . ALA A 1 106 ? -1.902 -3.451 -20.166 1.00 89.50 106 ALA A C 1
ATOM 896 O O . ALA A 1 106 ? -2.881 -4.011 -20.665 1.00 89.50 106 ALA A O 1
ATOM 897 N N . ARG A 1 107 ? -1.087 -2.673 -20.875 1.00 81.50 107 ARG A N 1
ATOM 898 C CA . ARG A 1 107 ? -1.140 -2.614 -22.332 1.00 81.50 107 ARG A CA 1
ATOM 899 C C . ARG A 1 107 ? -0.159 -3.648 -22.868 1.00 81.50 107 ARG A C 1
ATOM 901 O O . ARG A 1 107 ? 0.951 -3.727 -22.343 1.00 81.50 107 ARG A O 1
ATOM 908 N N . PRO A 1 108 ? -0.519 -4.418 -23.908 1.00 68.75 108 PRO A N 1
ATOM 909 C CA . PRO A 1 108 ? 0.491 -5.100 -24.695 1.00 68.75 108 PRO A CA 1
ATOM 910 C C . PRO A 1 108 ? 1.466 -4.024 -25.168 1.00 68.75 108 PRO A C 1
ATOM 912 O O . PRO A 1 108 ? 1.051 -3.076 -25.840 1.00 68.75 108 PRO A O 1
ATOM 915 N N . GLN A 1 109 ? 2.732 -4.117 -24.763 1.00 68.00 109 GLN A N 1
ATOM 916 C CA . GLN A 1 109 ? 3.759 -3.288 -25.369 1.00 68.00 109 GLN A CA 1
ATOM 917 C C . GLN A 1 109 ? 3.759 -3.636 -26.854 1.00 68.00 109 GLN A C 1
ATOM 919 O O . GLN A 1 109 ? 4.038 -4.776 -27.224 1.00 68.00 109 GLN A O 1
ATOM 924 N N . LEU A 1 110 ? 3.353 -2.681 -27.692 1.00 62.34 110 LEU A N 1
ATOM 925 C CA . LEU A 1 110 ? 3.453 -2.850 -29.132 1.00 62.34 110 LEU A CA 1
ATOM 926 C C . LEU A 1 110 ? 4.931 -3.060 -29.445 1.00 62.34 110 LEU A C 1
ATOM 928 O O . LEU A 1 110 ? 5.785 -2.335 -28.927 1.00 62.34 110 LEU A O 1
ATOM 932 N N . SER A 1 111 ? 5.217 -4.097 -30.231 1.00 61.12 111 SER A N 1
ATOM 933 C CA . SER A 1 111 ? 6.572 -4.356 -30.696 1.00 61.12 111 SER A CA 1
ATOM 934 C C . SER A 1 111 ? 7.109 -3.088 -31.352 1.00 61.12 111 SER A C 1
ATOM 936 O O . SER A 1 111 ? 6.450 -2.510 -32.215 1.00 61.12 111 SER A O 1
ATOM 938 N N . LEU A 1 112 ? 8.286 -2.642 -30.916 1.00 63.84 112 LEU A N 1
ATOM 939 C CA . LEU A 1 112 ? 9.021 -1.567 -31.586 1.00 63.84 112 LEU A CA 1
ATOM 940 C C . LEU A 1 112 ? 9.832 -2.097 -32.784 1.00 63.84 112 LEU A C 1
ATOM 942 O O . LEU A 1 112 ? 10.608 -1.341 -33.364 1.00 63.84 112 LEU A O 1
ATOM 946 N N . PHE A 1 113 ? 9.648 -3.377 -33.135 1.00 63.75 113 PHE A N 1
ATOM 947 C CA . PHE A 1 113 ? 10.312 -4.082 -34.231 1.00 63.75 113 PHE A CA 1
ATOM 948 C C . PHE A 1 113 ? 9.324 -4.935 -35.027 1.00 63.75 113 PHE A C 1
ATOM 950 O O . PHE A 1 113 ? 8.494 -5.629 -34.389 1.00 63.75 113 PHE A O 1
#

Organism: Frankia alni (strain DSM 45986 / CECT 9034 / ACN14a) (NCBI:txid326424)